Protein AF-A0AA42U946-F1 (afdb_monomer)

Structure (mmCIF, N/CA/C/O backbone):
data_AF-A0AA42U946-F1
#
_entry.id   AF-A0AA42U946-F1
#
loop_
_atom_site.group_PDB
_atom_site.id
_atom_site.type_symbol
_atom_site.label_atom_id
_atom_site.l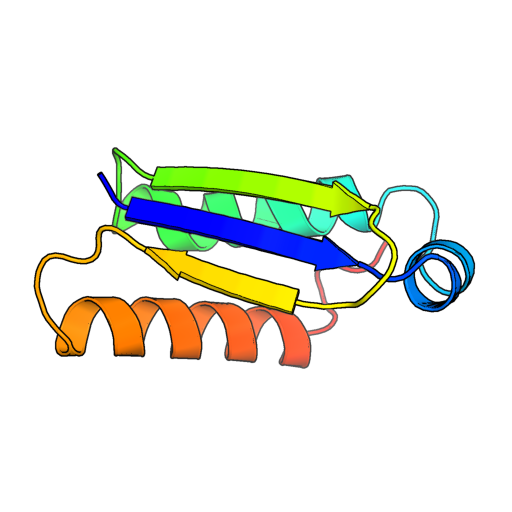abel_alt_id
_atom_site.label_comp_id
_atom_site.label_asym_id
_atom_site.label_entity_id
_atom_site.label_seq_id
_atom_site.pdbx_PDB_ins_code
_atom_site.Cartn_x
_atom_site.Cartn_y
_atom_site.Cartn_z
_atom_site.occupancy
_atom_site.B_iso_or_equiv
_atom_site.auth_seq_id
_atom_site.auth_comp_id
_atom_site.auth_asym_id
_atom_site.auth_atom_id
_atom_site.pdbx_PDB_model_num
ATOM 1 N N . MET A 1 1 ? -10.113 7.171 9.563 1.00 80.12 1 MET A N 1
ATOM 2 C CA . MET A 1 1 ? -9.983 6.938 8.112 1.00 80.12 1 MET A CA 1
ATOM 3 C C . MET A 1 1 ? -8.693 6.173 7.950 1.00 80.12 1 MET A C 1
ATOM 5 O O . MET A 1 1 ? -7.707 6.628 8.517 1.00 80.12 1 MET A O 1
ATOM 9 N N . LEU A 1 2 ? -8.721 5.006 7.309 1.00 87.69 2 LEU A N 1
ATOM 10 C CA . LEU A 1 2 ? -7.519 4.193 7.144 1.00 87.69 2 LEU A CA 1
ATOM 11 C C . LEU A 1 2 ? -6.640 4.854 6.081 1.00 87.69 2 LEU A C 1
ATOM 13 O O . LEU A 1 2 ? -7.144 5.274 5.046 1.00 87.69 2 LEU A O 1
ATOM 17 N N . GLN A 1 3 ? -5.349 4.978 6.339 1.00 89.38 3 GLN A N 1
ATOM 18 C CA . GLN A 1 3 ? -4.379 5.578 5.437 1.00 89.38 3 GLN A CA 1
ATOM 19 C C . GLN A 1 3 ? -3.252 4.581 5.219 1.00 89.38 3 GLN A C 1
ATOM 21 O O . GLN A 1 3 ? -2.581 4.180 6.165 1.00 89.38 3 GLN A O 1
ATOM 26 N N . VAL A 1 4 ? -3.049 4.189 3.969 1.00 89.50 4 VAL A N 1
ATOM 27 C CA . VAL A 1 4 ? -1.972 3.297 3.555 1.00 89.50 4 VAL A CA 1
ATOM 28 C C . VAL A 1 4 ? -1.068 4.097 2.635 1.00 89.50 4 VAL A C 1
ATOM 30 O O . VAL A 1 4 ? -1.485 4.559 1.576 1.00 89.50 4 VAL A O 1
ATOM 33 N N . SER A 1 5 ? 0.171 4.308 3.058 1.00 89.81 5 SER A N 1
ATOM 34 C CA . SER A 1 5 ? 1.178 5.004 2.267 1.00 89.81 5 SER A CA 1
ATOM 35 C C . SER A 1 5 ? 2.291 4.039 1.911 1.00 89.81 5 SER A C 1
ATOM 37 O O . SER A 1 5 ? 3.022 3.570 2.779 1.00 89.81 5 SER A O 1
ATOM 39 N N . VAL A 1 6 ? 2.437 3.770 0.619 1.00 89.56 6 VAL A N 1
ATOM 40 C CA . VAL A 1 6 ? 3.496 2.918 0.088 1.00 89.56 6 VAL A CA 1
ATOM 41 C C . VAL A 1 6 ? 4.488 3.803 -0.641 1.00 89.56 6 VAL A C 1
ATOM 43 O O . VAL A 1 6 ? 4.164 4.482 -1.617 1.00 89.56 6 VAL A O 1
ATOM 46 N N . ARG A 1 7 ? 5.717 3.817 -0.143 1.00 91.25 7 ARG A N 1
ATOM 47 C CA . ARG A 1 7 ? 6.836 4.528 -0.734 1.00 91.25 7 ARG A CA 1
ATOM 48 C C . ARG A 1 7 ? 7.794 3.524 -1.340 1.00 91.25 7 ARG A C 1
ATOM 50 O O . ARG A 1 7 ? 8.220 2.599 -0.658 1.00 91.25 7 ARG A O 1
ATOM 57 N N . PHE A 1 8 ? 8.167 3.743 -2.591 1.00 89.31 8 PHE A N 1
ATOM 58 C CA . PHE A 1 8 ? 9.168 2.935 -3.278 1.00 89.31 8 PHE A CA 1
ATOM 59 C C . PHE A 1 8 ? 10.454 3.726 -3.478 1.00 89.31 8 PHE A C 1
ATOM 61 O O . PHE A 1 8 ? 10.411 4.895 -3.874 1.00 89.31 8 PHE A O 1
ATOM 68 N N . SER A 1 9 ? 11.592 3.082 -3.222 1.00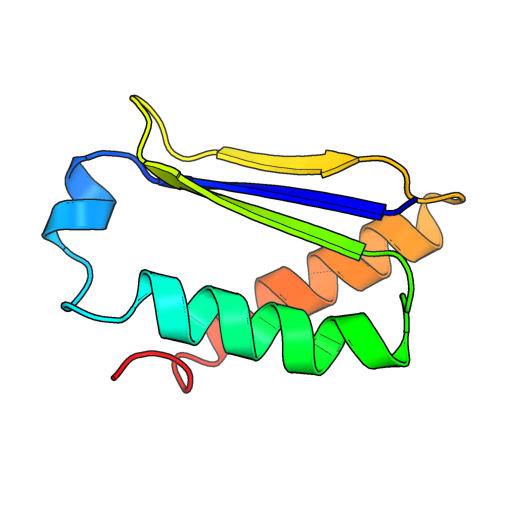 91.19 9 SER A N 1
ATOM 69 C CA . SER A 1 9 ? 12.910 3.616 -3.559 1.00 91.19 9 SER A CA 1
ATOM 70 C C . SER A 1 9 ? 13.083 3.729 -5.081 1.00 91.19 9 SER A C 1
ATOM 72 O O . SER A 1 9 ? 12.458 2.981 -5.841 1.00 91.19 9 SER A O 1
ATOM 74 N N . PRO A 1 10 ? 13.946 4.637 -5.571 1.00 87.31 10 PRO A N 1
ATOM 75 C CA . PRO A 1 10 ? 14.182 4.793 -7.005 1.00 87.31 10 PRO A CA 1
ATOM 76 C C . PRO A 1 10 ? 14.721 3.518 -7.667 1.00 87.31 10 PRO A C 1
ATOM 78 O O . PRO A 1 10 ? 14.502 3.320 -8.858 1.00 87.31 10 PRO A O 1
ATOM 81 N N . GLU A 1 11 ? 15.408 2.653 -6.920 1.00 87.44 11 GLU A N 1
ATOM 82 C CA . GLU A 1 11 ? 15.905 1.367 -7.417 1.00 87.44 11 GLU A CA 1
ATOM 83 C C . GLU A 1 11 ? 14.760 0.382 -7.673 1.00 87.44 11 GLU A C 1
ATOM 85 O O . GLU A 1 11 ? 14.689 -0.197 -8.755 1.00 87.44 11 GLU A O 1
ATOM 90 N N . GLN A 1 12 ? 13.802 0.270 -6.744 1.00 84.12 12 GLN A N 1
ATOM 91 C CA . GLN A 1 12 ? 12.601 -0.543 -6.958 1.00 84.12 12 GLN A CA 1
ATOM 92 C C . GLN A 1 12 ? 11.732 0.007 -8.086 1.00 84.12 12 GLN A C 1
ATOM 94 O O . GLN A 1 12 ? 11.255 -0.761 -8.910 1.00 84.12 12 GLN A O 1
ATOM 99 N N . VAL A 1 13 ? 11.578 1.332 -8.179 1.00 85.06 13 VAL A N 1
ATOM 100 C CA . VAL A 1 13 ? 10.824 1.969 -9.274 1.00 85.06 13 VAL A CA 1
ATOM 101 C C . VAL A 1 13 ? 11.429 1.631 -10.637 1.00 85.06 13 VAL A C 1
ATOM 103 O O . VAL A 1 13 ? 10.690 1.452 -11.597 1.00 85.06 13 VAL A O 1
ATOM 106 N N . LYS A 1 14 ? 12.762 1.541 -10.732 1.00 84.12 14 LYS A N 1
ATOM 107 C CA . LYS A 1 14 ? 13.455 1.139 -11.965 1.00 84.12 14 LYS A CA 1
ATOM 108 C C . LYS A 1 14 ? 13.322 -0.352 -12.269 1.00 84.12 14 LYS A C 1
ATOM 110 O O . LYS A 1 14 ? 13.327 -0.713 -13.440 1.00 84.12 14 LYS A O 1
ATOM 115 N N . ALA A 1 15 ? 13.261 -1.194 -11.240 1.00 84.38 15 ALA A N 1
ATOM 116 C CA . ALA A 1 15 ? 13.074 -2.635 -11.388 1.00 84.38 15 ALA A CA 1
ATOM 117 C C . ALA A 1 15 ? 11.617 -3.010 -11.711 1.00 84.38 15 ALA A C 1
ATOM 119 O O . ALA A 1 15 ? 11.370 -4.054 -12.307 1.00 84.38 15 ALA A O 1
ATOM 120 N N . MET A 1 16 ? 10.658 -2.167 -11.325 1.00 82.50 16 MET A N 1
ATOM 121 C CA . MET A 1 16 ? 9.239 -2.398 -11.558 1.00 82.50 16 MET A CA 1
ATOM 122 C C . MET A 1 16 ? 8.830 -2.081 -13.004 1.00 82.50 16 MET A C 1
ATOM 124 O O . MET A 1 16 ? 9.234 -1.048 -13.549 1.00 82.50 16 MET A O 1
ATOM 128 N N . PRO A 1 17 ? 7.984 -2.923 -13.622 1.00 81.69 17 PRO A N 1
ATOM 129 C CA . PRO A 1 17 ? 7.477 -2.665 -14.959 1.00 81.69 17 PRO A CA 1
ATOM 130 C C . PRO A 1 17 ? 6.572 -1.427 -14.995 1.00 81.69 17 PRO A C 1
ATOM 132 O O . PRO A 1 17 ? 5.950 -1.024 -14.003 1.00 81.69 17 PRO A O 1
ATOM 135 N N . ALA A 1 18 ? 6.487 -0.806 -16.172 1.00 79.06 18 ALA A N 1
ATOM 136 C CA . ALA A 1 18 ? 5.595 0.323 -16.392 1.00 79.06 18 ALA A CA 1
ATOM 137 C C . ALA A 1 18 ? 4.141 -0.116 -16.151 1.00 79.06 18 ALA A C 1
ATOM 139 O O . ALA A 1 18 ? 3.655 -1.042 -16.789 1.00 79.06 18 ALA A O 1
ATOM 140 N N . GLY A 1 19 ? 3.453 0.547 -15.219 1.00 83.25 19 GLY A N 1
ATOM 141 C CA . GLY A 1 19 ? 2.089 0.187 -14.816 1.00 83.25 19 GLY A CA 1
ATOM 142 C C . GLY A 1 19 ? 1.994 -0.605 -13.511 1.00 83.25 19 GLY A C 1
ATOM 143 O O . GLY A 1 19 ? 0.916 -0.619 -12.925 1.00 83.25 19 GLY A O 1
ATOM 144 N N . ALA A 1 20 ? 3.102 -1.139 -12.980 1.00 85.50 20 ALA A N 1
ATOM 145 C CA . ALA A 1 20 ? 3.116 -1.852 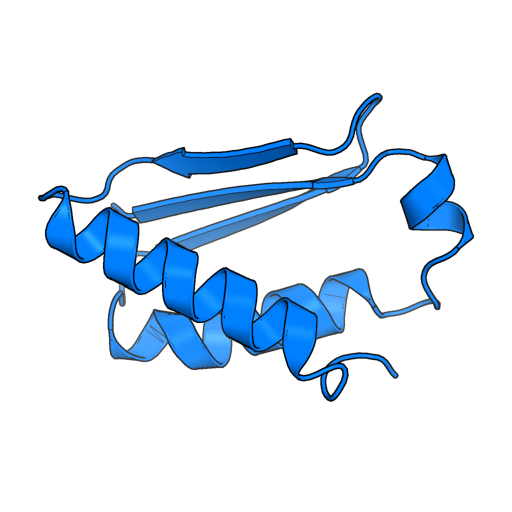-11.696 1.00 85.50 20 ALA A CA 1
ATOM 146 C C . ALA A 1 20 ? 2.534 -1.010 -10.549 1.00 85.50 20 ALA A C 1
ATOM 148 O O . ALA A 1 20 ? 1.749 -1.504 -9.754 1.00 85.50 20 ALA A O 1
ATOM 149 N N . PHE A 1 21 ? 2.848 0.289 -10.501 1.00 86.00 21 PHE A N 1
ATOM 150 C CA . PHE A 1 21 ? 2.295 1.207 -9.499 1.00 86.00 21 PHE A CA 1
ATOM 151 C C . PHE A 1 21 ? 0.770 1.300 -9.553 1.00 86.00 21 PHE A C 1
ATOM 153 O O . PHE A 1 21 ? 0.118 1.276 -8.514 1.00 86.00 21 PHE A O 1
ATOM 160 N N . ALA A 1 22 ? 0.210 1.412 -10.760 1.00 86.62 22 ALA A N 1
ATOM 161 C CA . ALA A 1 22 ? -1.231 1.516 -10.952 1.00 86.62 22 ALA A CA 1
ATOM 162 C C . ALA A 1 22 ? -1.923 0.183 -10.653 1.00 86.62 22 ALA A C 1
ATOM 164 O O . ALA A 1 22 ? -2.958 0.174 -9.995 1.00 86.62 22 ALA A O 1
ATOM 165 N N . ALA A 1 23 ? -1.329 -0.931 -11.086 1.00 89.00 23 ALA A N 1
ATOM 166 C CA . ALA A 1 23 ? -1.857 -2.265 -10.836 1.00 89.00 23 ALA A CA 1
ATOM 167 C C . ALA A 1 23 ? -1.830 -2.619 -9.342 1.00 89.00 23 ALA A C 1
ATOM 169 O O . ALA A 1 23 ? -2.830 -3.080 -8.801 1.00 89.00 23 ALA A O 1
ATOM 170 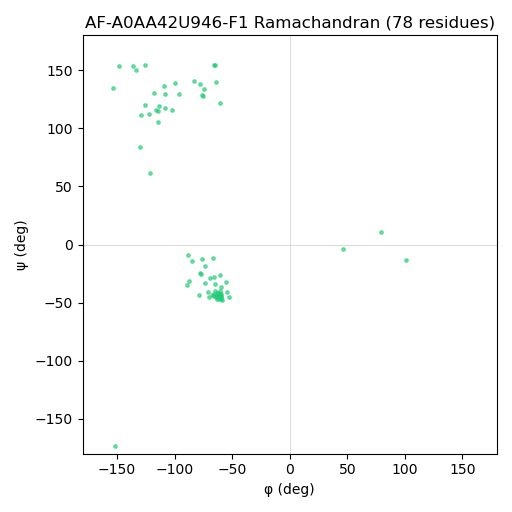N N . LEU A 1 24 ? -0.738 -2.289 -8.646 1.00 88.19 24 LEU A N 1
ATOM 171 C CA . LEU A 1 24 ? -0.640 -2.422 -7.197 1.00 88.19 24 LEU A CA 1
ATOM 172 C C . LEU A 1 24 ? -1.708 -1.596 -6.487 1.00 88.19 24 LEU A C 1
ATOM 174 O O . LEU A 1 24 ? -2.383 -2.087 -5.587 1.00 88.19 24 LEU A O 1
ATOM 178 N N . GLN A 1 25 ? -1.859 -0.334 -6.896 1.00 88.06 25 GLN A N 1
ATOM 179 C CA . GLN A 1 25 ? -2.854 0.548 -6.310 1.00 88.06 25 GLN A CA 1
ATOM 180 C C . GLN A 1 25 ? -4.263 -0.035 -6.486 1.00 88.06 25 GLN A C 1
ATOM 182 O O . GLN A 1 25 ? -5.002 -0.144 -5.513 1.00 88.06 25 GLN A O 1
ATOM 187 N N . GLN A 1 26 ? -4.591 -0.501 -7.694 1.00 88.94 26 GLN A N 1
ATOM 188 C CA . GLN A 1 26 ? -5.870 -1.142 -7.985 1.00 88.94 26 GLN A CA 1
ATOM 189 C C . GLN A 1 26 ? -6.090 -2.433 -7.198 1.00 88.94 26 GLN A C 1
ATOM 191 O O . GLN A 1 26 ? -7.195 -2.633 -6.707 1.00 88.94 26 GLN A O 1
ATOM 196 N N . GLU A 1 27 ? -5.086 -3.300 -7.049 1.00 89.62 27 GLU A N 1
ATOM 197 C CA . GLU A 1 27 ? -5.248 -4.556 -6.308 1.00 89.62 27 GLU A CA 1
ATOM 198 C C . GLU A 1 27 ? -5.474 -4.291 -4.814 1.00 89.62 27 GLU A C 1
ATOM 200 O O . GLU A 1 27 ? -6.390 -4.860 -4.214 1.00 89.62 27 GLU A O 1
ATOM 205 N N . ILE A 1 28 ? -4.709 -3.364 -4.226 1.00 88.50 28 ILE A N 1
ATOM 206 C CA . ILE A 1 28 ? -4.897 -2.945 -2.833 1.00 88.50 28 ILE A CA 1
ATOM 207 C C . ILE A 1 28 ? -6.273 -2.303 -2.653 1.00 88.50 28 ILE A C 1
ATOM 209 O O . ILE A 1 28 ? -6.993 -2.664 -1.724 1.00 88.50 28 ILE A O 1
ATOM 213 N N . GLU A 1 29 ? -6.676 -1.387 -3.538 1.00 88.56 29 GLU A N 1
ATOM 214 C CA . GLU A 1 29 ? -8.011 -0.786 -3.492 1.00 88.56 29 GLU A CA 1
ATOM 215 C C . GLU A 1 29 ? -9.099 -1.855 -3.628 1.00 88.56 29 GLU A C 1
ATOM 217 O O . GLU A 1 29 ? -10.032 -1.873 -2.832 1.00 88.56 29 GLU A O 1
ATOM 222 N N . ARG A 1 30 ? -8.978 -2.800 -4.563 1.00 88.44 30 ARG A N 1
ATOM 223 C CA . ARG A 1 30 ? -9.960 -3.873 -4.787 1.00 88.44 30 ARG A CA 1
ATOM 224 C C . ARG A 1 30 ? -10.146 -4.768 -3.561 1.00 88.44 30 ARG A C 1
ATOM 226 O O . ARG A 1 30 ? -11.275 -5.156 -3.265 1.00 88.44 30 ARG A O 1
ATOM 233 N N . ARG A 1 31 ? -9.057 -5.088 -2.856 1.00 88.00 31 ARG A N 1
ATOM 234 C CA . ARG A 1 31 ? -9.063 -5.936 -1.652 1.00 88.00 31 ARG A CA 1
ATOM 235 C C . ARG A 1 31 ? -9.518 -5.164 -0.412 1.00 88.00 31 ARG A C 1
ATOM 237 O O . ARG A 1 31 ? -10.328 -5.678 0.350 1.00 88.00 31 ARG A O 1
ATOM 244 N N . LEU A 1 32 ? -9.046 -3.928 -0.221 1.00 86.44 32 LEU A N 1
ATOM 245 C CA . LEU A 1 32 ? -9.304 -3.147 0.994 1.00 86.44 32 LEU A CA 1
ATOM 246 C C . LEU A 1 32 ? -10.595 -2.321 0.945 1.00 86.44 32 LEU A C 1
ATOM 248 O O . LEU A 1 32 ? -11.212 -2.158 1.989 1.00 86.44 32 LEU A O 1
ATOM 252 N N . THR A 1 33 ? -11.050 -1.831 -0.212 1.00 85.31 33 THR A N 1
ATOM 253 C CA . THR A 1 33 ? -12.303 -1.048 -0.347 1.00 85.31 33 THR A CA 1
ATOM 254 C C . THR A 1 33 ? -13.537 -1.735 0.255 1.00 85.31 33 THR A C 1
ATOM 256 O O . THR A 1 33 ? -14.287 -1.053 0.957 1.00 85.31 33 THR A O 1
ATOM 259 N N . PRO A 1 34 ? -13.788 -3.047 0.044 1.00 85.62 34 PRO A N 1
ATOM 260 C CA . PRO A 1 34 ? -14.960 -3.701 0.634 1.00 85.62 34 PRO A CA 1
ATOM 261 C C . PRO A 1 34 ? -14.913 -3.772 2.168 1.00 85.62 34 PRO A C 1
ATOM 263 O O . PRO A 1 34 ? -15.964 -3.764 2.805 1.00 85.62 34 PRO A O 1
ATOM 266 N N . HIS A 1 35 ? -13.719 -3.796 2.767 1.00 84.12 35 HIS A N 1
ATOM 267 C CA . HIS A 1 35 ? -13.536 -3.802 4.223 1.00 84.12 35 HIS A CA 1
ATOM 268 C C . HIS A 1 35 ? -13.465 -2.379 4.802 1.00 84.12 35 HIS A C 1
ATOM 270 O O . HIS A 1 35 ? -13.974 -2.104 5.889 1.00 84.12 35 HIS A O 1
ATOM 276 N N . TYR A 1 36 ? -12.871 -1.456 4.049 1.00 84.38 36 TYR A N 1
ATOM 277 C CA . TYR A 1 36 ? -12.559 -0.090 4.436 1.00 84.38 36 TYR A CA 1
ATOM 278 C C . TYR A 1 36 ? -13.063 0.876 3.354 1.00 84.38 36 TYR A C 1
ATOM 280 O O . TYR A 1 36 ? -12.288 1.341 2.524 1.00 84.38 36 T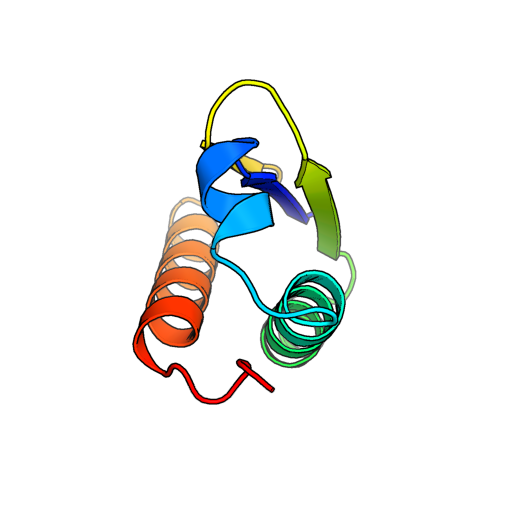YR A O 1
ATOM 288 N N . PRO A 1 37 ? -14.349 1.264 3.372 1.00 78.12 37 PRO A N 1
ATOM 289 C CA . PRO A 1 37 ? -14.907 2.192 2.380 1.00 78.12 37 PRO A CA 1
ATOM 290 C C . PRO A 1 37 ? -14.325 3.614 2.481 1.00 78.12 37 PRO A C 1
ATOM 292 O O . PRO A 1 37 ? -14.548 4.452 1.615 1.00 78.12 37 PRO A O 1
ATOM 295 N N . SER A 1 38 ? -13.592 3.914 3.558 1.00 83.81 38 SER A N 1
ATOM 296 C CA . SER A 1 38 ? -12.864 5.171 3.764 1.00 83.81 38 SER A CA 1
ATOM 297 C C . SER A 1 38 ? -11.375 4.883 3.965 1.00 83.81 38 SER A C 1
ATOM 299 O O . SER A 1 38 ? -10.816 5.126 5.043 1.00 83.81 38 SER A O 1
ATOM 301 N N . LEU A 1 39 ? -10.772 4.302 2.930 1.00 86.81 39 LEU A N 1
ATOM 302 C CA . LEU A 1 39 ? -9.341 4.045 2.802 1.00 86.81 39 LEU A CA 1
ATOM 303 C C . LEU A 1 39 ? -8.717 5.135 1.930 1.00 86.81 39 LEU A C 1
ATOM 305 O O . LEU A 1 39 ? -9.282 5.544 0.920 1.00 86.81 39 LEU A O 1
ATOM 309 N N . TRP A 1 40 ? -7.543 5.598 2.328 1.00 87.81 40 TRP A N 1
ATOM 310 C CA . TRP A 1 40 ? -6.713 6.488 1.540 1.00 87.81 40 TRP A CA 1
ATOM 311 C C . TRP A 1 40 ? -5.437 5.747 1.181 1.00 87.81 40 TRP A C 1
ATOM 313 O O . TRP A 1 40 ? -4.576 5.557 2.041 1.00 87.81 40 TRP A O 1
ATOM 323 N N . LEU A 1 41 ? -5.320 5.320 -0.071 1.00 89.12 41 LEU A N 1
ATOM 324 C CA . LEU A 1 41 ? -4.105 4.705 -0.581 1.00 89.12 41 LEU A CA 1
ATOM 325 C C . LEU A 1 41 ? -3.259 5.758 -1.286 1.00 89.12 41 LEU A C 1
ATOM 327 O O . LEU A 1 41 ? -3.745 6.487 -2.145 1.00 89.12 41 LEU A O 1
ATOM 331 N N . ASN A 1 42 ? -1.983 5.830 -0.931 1.00 88.44 42 ASN A N 1
ATOM 332 C CA . ASN A 1 42 ? -1.028 6.677 -1.620 1.00 88.44 42 ASN A CA 1
ATOM 333 C C . ASN A 1 42 ? 0.210 5.869 -1.989 1.00 88.44 42 ASN A C 1
ATOM 335 O O . ASN A 1 42 ? 0.994 5.493 -1.117 1.00 88.44 42 ASN A O 1
ATOM 339 N N . VAL A 1 43 ? 0.402 5.646 -3.287 1.00 87.56 43 VAL A N 1
ATOM 340 C CA . VAL A 1 43 ? 1.609 5.014 -3.810 1.00 87.56 43 VAL A CA 1
ATOM 341 C C . VAL A 1 43 ? 2.505 6.094 -4.399 1.00 87.56 43 VAL A C 1
ATOM 343 O O . VAL A 1 43 ? 2.145 6.787 -5.346 1.00 87.56 43 VAL A O 1
ATOM 346 N N . SER A 1 44 ? 3.680 6.282 -3.812 1.00 86.56 44 SER A N 1
ATOM 347 C CA . SER A 1 44 ? 4.603 7.351 -4.190 1.00 86.56 44 SER A CA 1
ATOM 348 C C . SER A 1 44 ? 6.027 6.831 -4.328 1.00 86.56 44 SER A C 1
ATOM 350 O O . SER A 1 44 ? 6.460 5.926 -3.621 1.00 86.56 44 SER A O 1
ATOM 352 N N . LYS A 1 45 ? 6.810 7.451 -5.206 1.00 87.25 45 LYS A N 1
ATOM 353 C CA . LYS A 1 45 ? 8.264 7.261 -5.214 1.00 87.25 45 LYS A CA 1
ATOM 354 C C . LYS A 1 45 ? 8.908 8.174 -4.172 1.00 87.25 45 LYS A C 1
ATOM 356 O O . LYS A 1 45 ? 8.512 9.328 -4.025 1.00 87.25 45 LYS A O 1
ATOM 361 N N . GLY A 1 46 ? 9.914 7.683 -3.468 1.00 85.06 46 GLY A N 1
ATOM 362 C CA . GLY A 1 46 ? 10.721 8.485 -2.556 1.00 85.06 46 GLY A CA 1
ATOM 363 C C . GLY A 1 46 ? 12.128 7.926 -2.435 1.00 85.06 46 GLY A C 1
ATOM 364 O O . GLY A 1 46 ? 12.496 7.016 -3.163 1.00 85.06 46 GLY A O 1
ATOM 365 N N . SER A 1 47 ? 12.935 8.482 -1.536 1.00 82.81 47 SER A N 1
ATOM 366 C CA . SER A 1 47 ? 14.351 8.106 -1.428 1.00 82.81 47 SER A CA 1
ATOM 367 C C . SER A 1 47 ? 14.567 6.688 -0.89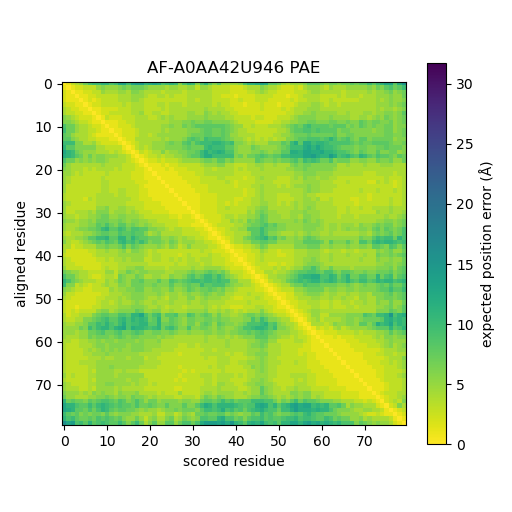6 1.00 82.81 47 SER A C 1
ATOM 369 O O . SER A 1 47 ? 15.567 6.060 -1.224 1.00 82.81 47 SER A O 1
ATOM 371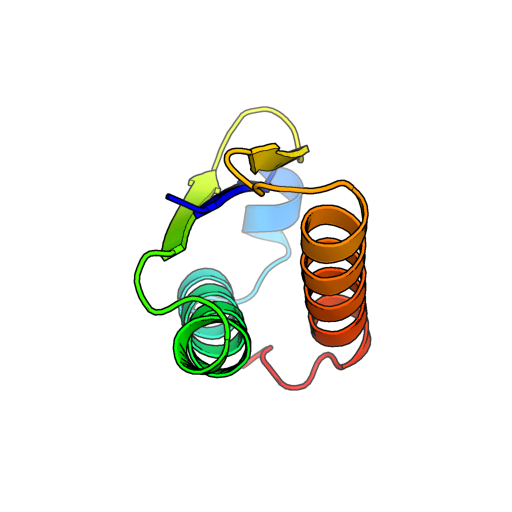 N N . GLN A 1 48 ? 13.639 6.186 -0.080 1.00 85.00 48 GLN A N 1
ATOM 372 C CA . GLN A 1 48 ? 13.690 4.860 0.531 1.00 85.00 48 GLN A CA 1
ATOM 373 C C . GLN A 1 48 ? 12.328 4.184 0.436 1.00 85.00 48 GLN A C 1
ATOM 375 O O . GLN A 1 48 ? 11.294 4.859 0.380 1.00 85.00 48 GLN A O 1
ATOM 380 N N . SER A 1 49 ? 12.354 2.856 0.437 1.00 86.81 49 SER A N 1
ATOM 381 C CA . SER A 1 49 ? 11.151 2.038 0.459 1.00 86.81 49 SER A CA 1
ATOM 382 C C . SER A 1 49 ? 10.563 2.025 1.861 1.00 86.81 49 SER A C 1
ATOM 384 O O . SER A 1 49 ? 11.276 1.797 2.838 1.00 86.81 49 SER A O 1
ATOM 386 N N . SER A 1 50 ? 9.278 2.325 1.991 1.00 88.19 50 SER A N 1
ATOM 387 C CA . SER A 1 50 ? 8.604 2.367 3.287 1.00 88.19 50 SER A CA 1
ATOM 388 C C . SER A 1 50 ? 7.123 2.088 3.103 1.00 88.19 50 SER A C 1
ATOM 390 O O . SER A 1 50 ? 6.497 2.667 2.221 1.00 88.19 50 SER A O 1
ATOM 392 N N . LEU A 1 51 ? 6.564 1.234 3.950 1.00 87.31 51 LEU A N 1
ATOM 393 C CA . LEU A 1 51 ? 5.134 0.969 4.010 1.00 87.31 51 LEU A CA 1
ATOM 394 C C . LEU A 1 51 ? 4.617 1.484 5.352 1.00 87.31 51 LEU A C 1
ATOM 396 O O . LEU A 1 51 ? 5.083 1.046 6.401 1.00 87.31 51 LEU A O 1
ATOM 400 N N . ASP A 1 52 ? 3.688 2.433 5.310 1.00 87.00 52 ASP A N 1
ATOM 401 C CA . ASP A 1 52 ? 3.041 2.993 6.492 1.00 87.00 52 ASP A CA 1
ATOM 402 C C . ASP A 1 52 ? 1.539 2.718 6.445 1.00 87.00 52 ASP A C 1
ATOM 404 O O . ASP A 1 52 ? 0.878 2.977 5.438 1.00 87.00 52 ASP A O 1
ATOM 408 N N . VAL A 1 53 ? 1.010 2.189 7.547 1.00 88.06 53 VAL A N 1
ATOM 409 C CA . VAL A 1 53 ? -0.421 1.956 7.745 1.00 88.06 53 VAL A CA 1
ATOM 410 C C . VAL A 1 53 ? -0.844 2.713 8.998 1.00 88.06 53 VAL A C 1
ATOM 412 O O . VAL A 1 53 ? -0.459 2.359 10.117 1.00 88.06 53 VAL A O 1
ATOM 415 N N . SER A 1 54 ? -1.656 3.743 8.790 1.00 84.19 54 SER A N 1
ATOM 416 C CA . SER A 1 54 ? -2.110 4.700 9.795 1.00 84.19 54 SER A CA 1
ATOM 417 C C . SER A 1 54 ? -3.640 4.792 9.814 1.00 84.19 54 SER A C 1
ATOM 419 O O . SER A 1 54 ? -4.311 4.515 8.827 1.00 84.19 54 SER A O 1
ATOM 421 N N . GLY A 1 55 ? -4.236 5.176 10.945 1.00 83.12 55 GLY A N 1
ATOM 422 C CA . GLY A 1 55 ? -5.685 5.419 11.032 1.00 83.12 55 GLY A CA 1
ATOM 423 C C . GLY A 1 55 ? -6.585 4.177 11.150 1.00 83.12 55 GLY A C 1
ATOM 424 O O . GLY A 1 55 ? -7.811 4.318 11.067 1.00 83.12 55 GLY A O 1
ATOM 425 N N . ALA A 1 56 ? -6.003 2.994 11.379 1.00 84.44 56 ALA A N 1
ATOM 426 C CA . ALA A 1 56 ? -6.723 1.815 11.870 1.00 84.44 56 ALA A CA 1
ATOM 427 C C . ALA A 1 56 ? -7.277 2.088 13.282 1.00 84.44 56 ALA A C 1
ATOM 429 O O . ALA A 1 56 ? -6.598 2.722 14.093 1.00 84.44 56 ALA A O 1
ATOM 430 N N . ARG A 1 57 ? -8.505 1.644 13.589 1.00 81.12 57 ARG A N 1
ATOM 431 C CA . ARG A 1 57 ? -9.141 1.918 14.894 1.00 81.12 57 ARG A CA 1
ATOM 432 C C . ARG A 1 57 ? -8.738 0.907 15.963 1.00 81.12 57 ARG A C 1
ATOM 434 O O . ARG A 1 57 ? -8.986 1.135 17.144 1.00 81.12 57 ARG A O 1
ATOM 441 N N . SER A 1 58 ? -8.148 -0.216 15.571 1.00 85.44 58 SER A N 1
ATOM 442 C CA . SER A 1 58 ? -7.648 -1.252 16.474 1.00 85.44 58 SER A CA 1
ATOM 443 C C . SER A 1 58 ? -6.428 -1.950 15.881 1.00 85.44 58 SER A C 1
ATOM 445 O O . SER A 1 58 ? -6.300 -2.054 14.660 1.00 85.44 58 SER A O 1
ATOM 447 N N . ASP A 1 59 ? -5.569 -2.498 16.741 1.00 85.62 59 ASP A N 1
ATOM 448 C CA . ASP A 1 59 ? -4.407 -3.298 16.327 1.00 85.62 59 ASP A CA 1
ATOM 449 C C . ASP A 1 59 ? -4.807 -4.471 15.431 1.00 85.62 59 ASP A C 1
ATOM 451 O O . ASP A 1 59 ? -4.089 -4.812 14.497 1.00 85.62 59 ASP A O 1
ATOM 455 N N . ARG A 1 60 ? -6.000 -5.036 15.658 1.00 86.44 60 ARG A N 1
ATOM 456 C CA . ARG A 1 60 ? -6.558 -6.098 14.819 1.00 86.44 60 ARG A CA 1
ATOM 457 C C . ARG A 1 60 ? -6.820 -5.640 13.385 1.00 86.44 60 ARG A C 1
ATOM 459 O O . ARG A 1 60 ? -6.440 -6.350 12.471 1.00 86.44 60 ARG A O 1
ATOM 466 N N . GLU A 1 61 ? -7.422 -4.466 13.180 1.00 85.19 61 GLU A N 1
ATOM 467 C CA . GLU A 1 61 ? -7.611 -3.919 11.825 1.00 85.19 61 GLU A CA 1
ATOM 468 C C . GLU A 1 61 ? -6.269 -3.634 11.157 1.00 85.19 61 GLU A C 1
ATOM 470 O O . GLU A 1 61 ? -6.092 -3.916 9.979 1.00 85.19 61 GLU A O 1
ATOM 475 N N . LYS A 1 62 ? -5.307 -3.083 11.907 1.00 86.50 62 LYS A N 1
ATOM 476 C CA . LYS A 1 62 ? -3.970 -2.827 11.370 1.00 86.50 62 LYS A CA 1
ATOM 477 C C . LYS A 1 62 ? -3.295 -4.127 10.923 1.00 86.50 62 LYS A C 1
ATOM 479 O O . LYS A 1 62 ? -2.700 -4.142 9.851 1.00 86.50 62 LYS A O 1
ATOM 484 N N . ALA A 1 63 ? -3.404 -5.184 11.727 1.00 89.69 63 ALA A N 1
ATOM 485 C CA . ALA A 1 63 ? -2.876 -6.504 11.401 1.00 89.69 63 ALA A CA 1
ATOM 486 C C . ALA A 1 63 ? -3.553 -7.097 10.157 1.00 89.69 63 ALA A C 1
ATOM 488 O O . ALA A 1 63 ? -2.853 -7.566 9.274 1.00 89.69 63 ALA A O 1
ATOM 489 N N . ASP A 1 64 ? -4.878 -6.994 10.045 1.00 88.56 64 ASP A N 1
ATOM 490 C CA . ASP A 1 64 ? -5.654 -7.486 8.893 1.00 88.56 64 ASP A CA 1
ATOM 491 C C . ASP A 1 64 ? -5.243 -6.787 7.581 1.00 88.56 64 ASP A C 1
ATOM 493 O O . ASP A 1 64 ? -5.017 -7.418 6.547 1.00 88.56 64 ASP A O 1
ATOM 497 N N . VAL A 1 65 ? -5.054 -5.463 7.640 1.00 88.38 65 VAL A N 1
ATOM 498 C CA . VAL A 1 65 ? -4.565 -4.661 6.508 1.00 88.38 65 VAL A CA 1
ATOM 499 C C . VAL A 1 65 ? -3.129 -5.029 6.150 1.00 88.38 65 VAL A C 1
ATOM 501 O O . VAL A 1 65 ? -2.821 -5.161 4.968 1.00 88.38 65 VAL A O 1
ATOM 504 N N . MET A 1 66 ? -2.248 -5.183 7.144 1.00 88.12 66 MET A N 1
ATOM 505 C CA . MET A 1 66 ? -0.865 -5.609 6.913 1.00 88.12 66 MET A CA 1
ATOM 506 C C . MET A 1 66 ? -0.813 -6.998 6.277 1.00 88.12 66 MET A C 1
ATOM 508 O O . MET A 1 66 ? -0.170 -7.143 5.246 1.00 88.12 66 MET A O 1
ATOM 512 N N . GLU A 1 67 ? -1.565 -7.964 6.802 1.00 90.81 67 GLU A N 1
ATOM 513 C CA . GLU A 1 67 ? -1.650 -9.321 6.258 1.00 90.81 67 GLU A CA 1
ATOM 514 C C . GLU A 1 67 ? -2.179 -9.315 4.817 1.00 90.81 67 GLU A C 1
ATOM 516 O O . GLU A 1 67 ? -1.621 -9.973 3.941 1.00 90.81 67 GLU A O 1
ATOM 521 N N . THR A 1 68 ? -3.201 -8.503 4.531 1.00 89.31 68 THR A N 1
ATOM 522 C CA . THR A 1 68 ? -3.725 -8.331 3.168 1.00 89.31 68 THR A CA 1
ATOM 523 C C . THR A 1 68 ? -2.674 -7.743 2.225 1.00 89.31 68 THR A C 1
ATOM 525 O O . THR A 1 68 ? -2.531 -8.208 1.096 1.00 89.31 68 THR A O 1
ATOM 528 N N . LEU A 1 69 ? -1.934 -6.721 2.666 1.00 87.81 69 LEU A N 1
ATOM 529 C CA . LEU A 1 69 ? -0.858 -6.113 1.879 1.00 87.81 69 LEU A CA 1
ATOM 530 C C . LEU A 1 69 ? 0.274 -7.114 1.629 1.00 87.81 69 LEU A C 1
ATOM 532 O O . LEU A 1 69 ? 0.731 -7.241 0.499 1.00 87.81 69 LEU A O 1
ATOM 536 N N . GLU A 1 70 ? 0.694 -7.860 2.647 1.00 88.38 70 GLU A N 1
ATOM 537 C CA . GLU A 1 70 ? 1.705 -8.911 2.509 1.00 88.38 70 GLU A CA 1
ATOM 538 C C . GLU A 1 70 ? 1.253 -10.000 1.533 1.00 88.38 70 GLU A C 1
ATOM 540 O O . GLU A 1 70 ? 2.017 -10.377 0.643 1.00 88.38 70 GLU A O 1
ATOM 545 N N . ALA A 1 71 ? -0.006 -10.436 1.622 1.00 90.19 71 ALA A N 1
ATOM 546 C CA . ALA A 1 71 ? -0.578 -11.403 0.695 1.00 90.19 71 ALA A CA 1
ATOM 547 C C . ALA A 1 71 ? -0.566 -10.887 -0.752 1.00 90.19 71 ALA A C 1
ATOM 549 O O . ALA A 1 71 ? -0.166 -11.622 -1.647 1.00 90.19 71 ALA A O 1
ATOM 550 N N . ILE A 1 72 ? -0.933 -9.621 -0.994 1.00 88.31 72 ILE A N 1
ATOM 551 C CA . ILE A 1 72 ? -0.862 -9.010 -2.335 1.00 88.31 72 ILE A CA 1
ATOM 552 C C . ILE A 1 72 ? 0.578 -9.024 -2.860 1.00 88.31 72 ILE A C 1
ATOM 554 O O . ILE A 1 72 ? 0.803 -9.346 -4.024 1.00 88.31 72 ILE A O 1
ATOM 558 N N . TRP A 1 73 ? 1.563 -8.708 -2.018 1.00 85.44 73 TRP A N 1
ATOM 559 C CA . TRP A 1 73 ? 2.972 -8.742 -2.420 1.00 85.44 73 TRP A CA 1
ATOM 560 C C . TRP A 1 73 ? 3.465 -10.148 -2.763 1.00 85.44 73 TRP A C 1
ATOM 562 O O . TRP A 1 73 ? 4.300 -10.276 -3.649 1.00 85.44 73 TRP A O 1
ATOM 572 N N . GLN A 1 74 ? 2.967 -11.182 -2.084 1.00 86.00 74 GLN A N 1
ATOM 573 C CA . GLN A 1 74 ? 3.318 -12.577 -2.369 1.00 86.00 74 GLN A CA 1
ATOM 574 C C . GLN A 1 74 ? 2.595 -13.155 -3.587 1.00 86.00 74 GLN A C 1
ATOM 576 O O . GLN A 1 74 ? 3.070 -14.123 -4.172 1.00 86.00 74 GLN A O 1
ATOM 581 N N . ASP A 1 75 ? 1.433 -12.606 -3.938 1.00 83.62 75 ASP A N 1
ATOM 582 C CA . ASP A 1 75 ? 0.565 -13.165 -4.973 1.00 83.62 75 ASP A CA 1
ATOM 583 C C . ASP A 1 75 ? 1.115 -12.932 -6.389 1.00 83.62 75 ASP A C 1
ATOM 585 O O . ASP A 1 75 ? 0.651 -13.608 -7.304 1.00 83.62 75 ASP A O 1
ATOM 589 N N . ASP A 1 76 ? 2.051 -11.979 -6.578 1.00 80.31 76 ASP A N 1
ATOM 590 C CA . ASP A 1 76 ? 2.679 -11.503 -7.840 1.00 80.31 76 ASP A CA 1
ATOM 591 C C . ASP A 1 76 ? 1.706 -11.222 -9.016 1.00 80.31 76 ASP A C 1
ATOM 593 O O . ASP A 1 76 ? 2.091 -10.697 -10.0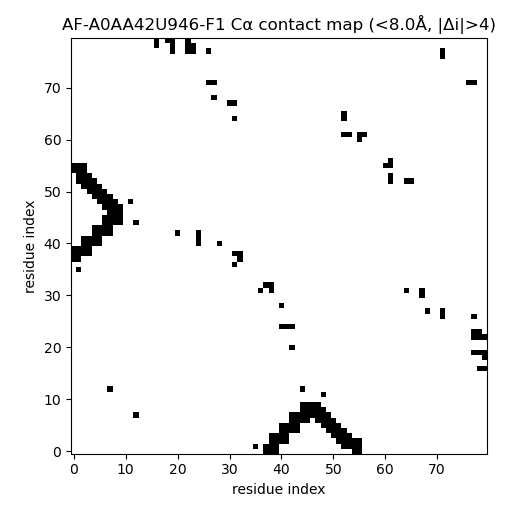57 1.00 80.31 76 ASP A O 1
ATOM 597 N N . SER A 1 77 ? 0.413 -11.495 -8.847 1.00 78.75 77 SER A N 1
ATOM 598 C CA . SER A 1 77 ? -0.628 -11.543 -9.875 1.00 78.75 77 SER A CA 1
ATOM 599 C C . SER A 1 77 ? -1.081 -10.158 -10.325 1.00 78.75 77 SER A C 1
ATOM 601 O O . SER A 1 77 ? -1.787 -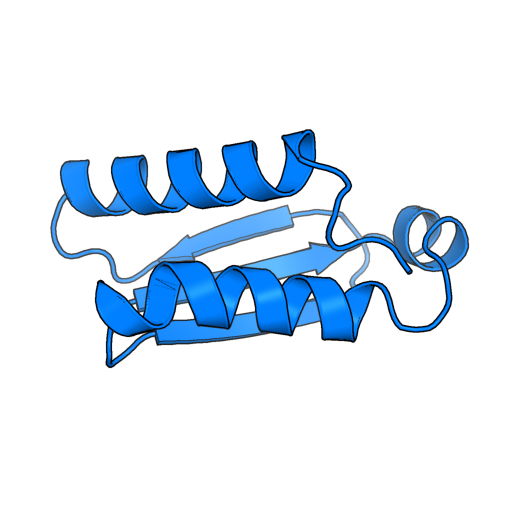10.022 -11.321 1.00 78.75 77 SER A O 1
ATOM 603 N N . TRP A 1 78 ? -0.686 -9.125 -9.584 1.00 83.06 78 TRP A N 1
ATOM 604 C CA . TRP A 1 78 ? -0.909 -7.724 -9.925 1.00 83.06 78 TRP A CA 1
ATOM 605 C C . TRP A 1 78 ? 0.218 -7.147 -10.792 1.00 83.06 78 TRP A C 1
ATOM 607 O O . TRP A 1 78 ? 0.085 -6.024 -11.276 1.00 83.06 78 TRP A O 1
ATOM 617 N N . LEU A 1 79 ? 1.332 -7.861 -10.991 1.00 81.81 79 LEU A N 1
ATOM 618 C CA . LEU A 1 79 ? 2.384 -7.406 -11.895 1.00 81.81 79 LEU A CA 1
ATOM 619 C C . LEU A 1 79 ? 1.944 -7.620 -13.360 1.00 81.81 79 LEU A C 1
ATOM 621 O O . LEU A 1 79 ? 1.515 -8.723 -13.700 1.00 81.81 79 LEU A O 1
ATOM 625 N N . PRO A 1 80 ? 2.009 -6.579 -14.214 1.00 73.12 80 PRO A N 1
ATOM 626 C CA . PRO A 1 80 ? 1.663 -6.673 -15.633 1.00 73.12 80 PRO A CA 1
ATOM 627 C C . PRO A 1 80 ? 2.705 -7.421 -16.476 1.00 73.12 80 PRO A C 1
ATOM 629 O O . PRO A 1 80 ? 3.897 -7.440 -16.084 1.00 73.12 80 PRO A O 1
#

InterPro domains:
  IPR010391 DNA damage-inducible protein DinI-like [PF06183] (17-79)
  IPR010391 DNA damage-inducible protein DinI-like [PTHR36572] (13-79)
  IPR036687 DinI-like superfamily [G3DSA:3.30.910.10] (2-80)
  IPR036687 DinI-like superfamily [SSF54857] (10-80)

Organism: Enterobacter cloacae (NCBI:txid550)

Foldseek 3Di:
DKEKEWEAAPVVVVVADDCLQVLLQVQLCVVCCVVCVPYHYHYYYDNHTDIDIDDDPDPVSVVVSVVSSVVSVVVCVSGD

Solvent-accessible surface area (backbone atoms only — not comparable to full-atom values): 4592 Å² total; per-residue (Å²): 98,34,34,40,39,39,30,34,17,65,68,55,58,68,73,45,61,93,58,31,71,58,34,45,50,49,52,52,47,68,66,42,38,85,81,35,84,55,58,44,80,44,84,42,80,40,92,52,66,46,81,45,82,43,55,54,94,43,72,66,54,44,48,54,54,49,51,51,52,52,49,56,68,73,59,57,74,51,58,126

Radius of gyration: 12.39 Å; Cα contacts (8 Å, |Δi|>4): 110; chains: 1; bounding box: 31×22×33 Å

pLDDT: mean 86.09, std 3.28, range [73.12, 91.25]

Secondary structure (DSSP, 8-state):
-EEEEEEE-HHHHHHSPTTHHHHHHHHHHHHHTTT-TTEEEEEEE-SS-EEEEE--SSHHHHHHHHHHHHHHHHH-TT--

Mean predicted aligned error: 4.74 Å

Sequence (80 aa):
MLQVSVRFSPEQVKAMPAGAFAALQQEIERRLTPHYPSLWLNVSKGSQSSLDVSGARSDREKADVMETLEAIWQDDSWLP

Nearest PDB structures (foldseek):
  7ywa-assembly1_A  TM=8.080E-01  e=4.379E-06  Escherichia coli
  6vvn-assembly1_C  TM=4.544E-01  e=1.002E-01  Caballeronia arationis
  8dqa-assembly1_A  TM=3.932E-01  e=3.903E-02  Arabidopsis thaliana
  6blm-assembly1_C  TM=4.133E-01  e=1.313E-01  Burkholderia lata
  6vvm-assembly1_C  TM=4.526E-01  e=3.151E-01  Caballeronia cordobensis